Protein AF-V6F3E1-F1 (afdb_monomer_lite)

pLDDT: mean 90.07, std 10.17, range [40.09, 98.12]

Foldseek 3Di:
DPDDPDALADALLLLLLLLLLVLLVQCVPDPDLVSNLVSLVLQLLSLVLVLVLCVVVVNPPDHPVLSVLSNVLSVPSCVPRDPVSSVVSSVSSNVSSCVSCVPDDNVVSNVSLVRNCVVPPVVVVHDSSRVSSVSSVVNSVVD

Organism: Magnetospirillum gryphiswaldense (strain DSM 6361 / JCM 21280 / NBRC 15271 / MSR-1) (NCBI:txid431944)

Radius of gyration: 15.3 Å; chains: 1; bounding box: 37×32×57 Å

Secondary structure (DSSP, 8-state):
-PPPPPP-PPPHHHHHHHHHHHHHHHHHH--SHHHHHHHHHHHHHHHHHHHHHHHHTTT-SS-HHHHHHHHHHHTTTTTT--HHHHHHHHHHHHHHHHHHTTTS-HHHHHHHHHHHHHHHTGGGT--HHHHHHHHHHHHHH--

Structure (mmCIF, N/CA/C/O backbone):
data_AF-V6F3E1-F1
#
_entry.id   AF-V6F3E1-F1
#
loop_
_atom_site.group_PDB
_atom_site.id
_atom_site.type_symbol
_atom_site.label_atom_id
_atom_site.label_alt_id
_atom_site.label_comp_id
_atom_site.label_asym_id
_atom_site.label_entity_id
_atom_site.label_seq_id
_atom_site.pdbx_PDB_ins_code
_atom_site.Cartn_x
_atom_site.Cartn_y
_atom_site.Cartn_z
_atom_site.occupancy
_atom_site.B_iso_or_equiv
_atom_site.auth_seq_id
_atom_site.auth_comp_id
_atom_site.auth_asym_id
_atom_site.auth_atom_id
_atom_site.pdbx_PDB_model_num
ATOM 1 N N . MET A 1 1 ? 3.123 -13.017 37.207 1.00 40.09 1 MET A N 1
ATOM 2 C CA . MET A 1 1 ? 2.049 -12.848 36.207 1.00 40.09 1 MET A CA 1
ATOM 3 C C . MET A 1 1 ? 2.420 -11.658 35.345 1.00 40.09 1 MET A C 1
ATOM 5 O O . MET A 1 1 ? 2.120 -10.532 35.719 1.00 40.09 1 MET A O 1
ATOM 9 N N . GLU A 1 2 ? 3.156 -11.886 34.259 1.00 46.31 2 GLU A N 1
ATOM 10 C CA . GLU A 1 2 ? 3.334 -10.851 33.239 1.00 46.31 2 GLU A CA 1
ATOM 11 C C . GLU A 1 2 ? 1.978 -10.622 32.575 1.00 46.31 2 GLU A C 1
ATOM 13 O O . GLU A 1 2 ? 1.349 -11.560 32.084 1.00 46.31 2 GLU A O 1
ATOM 18 N N . SER A 1 3 ? 1.490 -9.386 32.641 1.00 49.78 3 SER A N 1
ATOM 19 C CA . SER A 1 3 ? 0.317 -8.969 31.884 1.00 49.78 3 SER A CA 1
ATOM 20 C C . SER A 1 3 ? 0.642 -9.179 30.408 1.00 49.78 3 SER A C 1
ATOM 22 O O . SER A 1 3 ? 1.626 -8.618 29.922 1.00 49.78 3 SER A O 1
ATOM 24 N N . ALA A 1 4 ? -0.125 -10.020 29.709 1.00 59.44 4 ALA A N 1
ATOM 25 C CA . ALA A 1 4 ? 0.066 -10.203 28.276 1.00 59.44 4 ALA A CA 1
ATOM 26 C C . ALA A 1 4 ? 0.010 -8.818 27.602 1.00 59.44 4 ALA A C 1
ATOM 28 O O . ALA A 1 4 ? -0.924 -8.057 27.884 1.00 59.44 4 ALA A O 1
ATOM 29 N N . PRO A 1 5 ? 0.998 -8.448 26.767 1.00 61.94 5 PRO A N 1
ATOM 30 C CA . PRO A 1 5 ? 1.006 -7.140 26.130 1.00 61.94 5 PRO A CA 1
ATOM 31 C C . PRO A 1 5 ? -0.289 -6.959 25.332 1.00 61.94 5 PRO A C 1
ATOM 33 O O . PRO A 1 5 ? -0.729 -7.866 24.624 1.00 61.94 5 PRO A O 1
ATOM 36 N N . ILE A 1 6 ? -0.934 -5.799 25.491 1.00 64.88 6 ILE A N 1
ATOM 37 C CA . ILE A 1 6 ? -2.164 -5.472 24.765 1.00 64.88 6 ILE A CA 1
ATOM 38 C C . ILE A 1 6 ? -1.829 -5.491 23.265 1.00 64.88 6 ILE A C 1
ATOM 40 O O . ILE A 1 6 ? -0.999 -4.682 22.846 1.00 64.88 6 ILE A O 1
ATOM 44 N N . PRO A 1 7 ? -2.462 -6.361 22.451 1.00 74.00 7 PRO A N 1
ATOM 45 C CA . PRO A 1 7 ? -2.106 -6.497 21.043 1.00 74.00 7 PRO A CA 1
ATOM 46 C C . PRO A 1 7 ? -2.289 -5.179 20.297 1.00 74.00 7 PRO A C 1
ATOM 48 O O . PRO A 1 7 ? -3.343 -4.538 20.411 1.00 74.00 7 PRO A O 1
ATOM 51 N N . VAL A 1 8 ? -1.306 -4.791 19.482 1.00 83.31 8 VAL A N 1
ATOM 52 C CA . VAL A 1 8 ? -1.406 -3.556 18.694 1.00 83.31 8 VAL A CA 1
ATOM 53 C C . VAL A 1 8 ? -2.456 -3.744 17.597 1.00 83.31 8 VAL A C 1
ATOM 55 O O . VAL A 1 8 ? -2.239 -4.450 16.608 1.00 83.31 8 VAL A O 1
ATOM 58 N N . ARG A 1 9 ? -3.619 -3.103 17.760 1.00 87.38 9 ARG A N 1
ATOM 59 C CA . ARG A 1 9 ? -4.704 -3.090 16.767 1.00 87.38 9 ARG A CA 1
ATOM 60 C C . ARG A 1 9 ? -4.606 -1.846 15.891 1.00 87.38 9 ARG A C 1
ATOM 62 O O . ARG A 1 9 ? -4.611 -0.727 16.402 1.00 87.38 9 ARG A O 1
ATOM 69 N N . LEU A 1 10 ? -4.531 -2.065 14.581 1.00 92.00 10 LEU A N 1
ATOM 70 C CA . LEU A 1 10 ? -4.560 -1.008 13.576 1.00 92.00 10 LEU A CA 1
ATOM 71 C C . LEU A 1 10 ? -6.001 -0.760 13.153 1.00 92.00 10 LEU A C 1
ATOM 73 O O . LEU A 1 10 ? -6.769 -1.705 12.981 1.00 92.00 10 LEU A O 1
ATOM 77 N N . THR A 1 11 ? -6.351 0.500 12.929 1.00 93.94 11 THR A N 1
ATOM 78 C CA . THR A 1 11 ? -7.590 0.825 12.215 1.00 93.94 11 THR A CA 1
ATOM 79 C C . THR A 1 11 ? -7.438 0.540 10.716 1.00 93.94 11 THR A C 1
ATOM 81 O O . THR A 1 11 ? -6.323 0.367 10.207 1.00 93.94 11 THR A O 1
ATOM 84 N N . LEU A 1 12 ? -8.551 0.537 9.974 1.00 93.56 12 LEU A N 1
ATOM 85 C CA . LEU A 1 12 ? -8.503 0.467 8.510 1.00 93.56 12 LEU A CA 1
ATOM 86 C C . LEU A 1 12 ? -7.651 1.605 7.919 1.00 93.56 12 LEU A C 1
ATOM 88 O O . LEU A 1 12 ? -6.831 1.362 7.040 1.00 93.56 12 LEU A O 1
ATOM 92 N N . ASN A 1 13 ? -7.786 2.828 8.439 1.00 94.44 13 ASN A N 1
ATOM 93 C CA . ASN A 1 13 ? -6.988 3.962 7.970 1.00 94.44 13 ASN A CA 1
ATOM 94 C C . ASN A 1 13 ? -5.501 3.790 8.304 1.00 94.44 13 ASN A C 1
ATOM 96 O O . ASN A 1 13 ? -4.663 4.088 7.465 1.00 94.44 13 ASN A O 1
ATOM 100 N N . GLU A 1 14 ? -5.158 3.288 9.497 1.00 95.19 14 GLU A N 1
ATOM 101 C CA . GLU A 1 14 ? -3.756 3.063 9.885 1.00 95.19 14 GLU A CA 1
ATOM 102 C C . GLU A 1 14 ? -3.087 1.984 9.027 1.00 95.19 14 GLU A C 1
ATOM 104 O O . GLU A 1 14 ? -1.977 2.192 8.542 1.00 95.19 14 GLU A O 1
ATOM 109 N N . SER A 1 15 ? -3.769 0.856 8.808 1.00 95.88 15 SER A N 1
ATOM 110 C CA . SER A 1 15 ? -3.267 -0.228 7.951 1.00 95.88 15 SER A CA 1
ATOM 111 C C . SER A 1 15 ? -3.130 0.214 6.493 1.00 95.88 15 SER A C 1
ATOM 113 O O . SER A 1 15 ? -2.084 -0.013 5.892 1.00 95.88 15 SER A O 1
ATOM 115 N N . THR A 1 16 ? -4.128 0.920 5.954 1.00 96.50 16 THR A N 1
ATOM 116 C CA . THR A 1 16 ? -4.096 1.434 4.575 1.00 96.50 16 THR A CA 1
ATOM 117 C C . THR A 1 16 ? -3.008 2.499 4.395 1.00 96.50 16 THR A C 1
ATOM 119 O O . THR A 1 16 ? -2.241 2.434 3.438 1.00 96.50 16 THR A O 1
ATOM 122 N N . ALA A 1 17 ? -2.884 3.450 5.328 1.00 96.88 17 ALA A N 1
ATOM 123 C CA . ALA A 1 17 ? -1.858 4.490 5.270 1.00 96.88 17 ALA A CA 1
ATOM 124 C C . ALA A 1 17 ? -0.443 3.904 5.338 1.00 96.88 17 ALA A C 1
ATOM 126 O O . ALA A 1 17 ? 0.426 4.317 4.568 1.00 96.88 17 ALA A O 1
ATOM 127 N N . ALA A 1 18 ? -0.216 2.934 6.230 1.00 97.50 18 ALA A N 1
ATOM 128 C CA . ALA A 1 18 ? 1.059 2.234 6.313 1.00 97.50 18 ALA A CA 1
ATOM 129 C C . ALA A 1 18 ? 1.356 1.467 5.017 1.00 97.50 18 ALA A C 1
ATOM 131 O O . ALA A 1 18 ? 2.437 1.639 4.469 1.00 97.50 18 ALA A O 1
ATOM 132 N N . ALA A 1 19 ? 0.399 0.700 4.483 1.00 98.00 19 ALA A N 1
ATOM 133 C CA . ALA A 1 19 ? 0.597 -0.085 3.263 1.00 98.00 19 ALA A CA 1
ATOM 134 C C . ALA A 1 19 ? 0.977 0.783 2.054 1.00 98.00 19 ALA A C 1
ATOM 136 O O . ALA A 1 19 ? 1.899 0.445 1.320 1.00 98.00 19 ALA A O 1
ATOM 137 N N . LEU A 1 20 ? 0.301 1.922 1.877 1.00 98.12 20 LEU A N 1
ATOM 138 C CA . LEU A 1 20 ? 0.603 2.875 0.806 1.00 98.12 20 LEU A CA 1
ATOM 139 C C . LEU A 1 20 ? 1.986 3.512 0.974 1.00 98.12 20 LEU A C 1
ATOM 141 O O . LEU A 1 20 ? 2.689 3.719 -0.011 1.00 98.12 20 LEU A O 1
ATOM 145 N N . ALA A 1 21 ? 2.387 3.810 2.211 1.00 97.75 21 ALA A N 1
ATOM 146 C CA . ALA A 1 21 ? 3.707 4.362 2.489 1.00 97.75 21 ALA A CA 1
ATOM 147 C C . ALA A 1 21 ? 4.830 3.353 2.215 1.00 97.75 21 ALA A C 1
ATOM 149 O O . ALA A 1 21 ? 5.807 3.721 1.572 1.00 97.75 21 ALA A O 1
ATOM 150 N N . GLU A 1 22 ? 4.683 2.100 2.662 1.00 97.94 22 GLU A N 1
ATOM 151 C CA . GLU A 1 22 ? 5.656 1.040 2.353 1.00 97.94 22 GLU A CA 1
ATOM 152 C C . GLU A 1 22 ? 5.729 0.807 0.834 1.00 97.94 22 GLU A C 1
ATOM 154 O O . GLU A 1 22 ? 6.814 0.839 0.270 1.00 97.94 22 GLU A O 1
ATOM 159 N N . ALA A 1 23 ? 4.589 0.717 0.136 1.00 97.81 23 ALA A N 1
ATOM 160 C CA . ALA A 1 23 ? 4.576 0.531 -1.317 1.00 97.81 23 ALA A CA 1
ATOM 161 C C . ALA A 1 23 ? 5.250 1.685 -2.086 1.00 97.81 23 ALA A C 1
ATOM 163 O O . ALA A 1 23 ? 5.896 1.452 -3.104 1.00 97.81 23 ALA A O 1
ATOM 164 N N . ALA A 1 24 ? 5.107 2.933 -1.625 1.00 97.75 24 ALA A N 1
ATOM 165 C CA . ALA A 1 24 ? 5.818 4.069 -2.214 1.00 97.75 24 ALA A CA 1
ATOM 166 C C . ALA A 1 24 ? 7.337 3.974 -2.004 1.00 97.75 24 ALA A C 1
ATOM 168 O O . ALA A 1 24 ? 8.101 4.258 -2.925 1.00 97.75 24 ALA A O 1
ATOM 169 N N . ASP A 1 25 ? 7.770 3.584 -0.804 1.00 97.38 25 ASP A N 1
ATOM 170 C CA . ASP A 1 25 ? 9.188 3.419 -0.484 1.00 97.38 25 ASP A CA 1
ATOM 171 C C . ASP A 1 25 ? 9.804 2.253 -1.277 1.00 97.38 25 ASP A C 1
ATOM 173 O O . ASP A 1 25 ? 10.899 2.404 -1.818 1.00 97.38 25 ASP A O 1
ATOM 177 N N . ASP A 1 26 ? 9.092 1.134 -1.424 1.00 96.38 26 ASP A N 1
ATOM 178 C CA . ASP A 1 26 ? 9.532 -0.028 -2.206 1.00 96.38 26 ASP A CA 1
ATOM 179 C C . ASP A 1 26 ? 9.702 0.323 -3.691 1.00 96.38 26 ASP A C 1
ATOM 181 O O . ASP A 1 26 ? 10.723 0.001 -4.297 1.00 96.38 26 ASP A O 1
ATOM 185 N N . LEU A 1 27 ? 8.740 1.050 -4.274 1.00 95.25 27 LEU A N 1
ATOM 186 C CA . LEU A 1 27 ? 8.831 1.527 -5.659 1.00 95.25 27 LEU A CA 1
ATOM 187 C C . LEU A 1 27 ? 10.015 2.480 -5.875 1.00 95.25 27 LEU A C 1
ATOM 189 O O . LEU A 1 27 ? 10.652 2.423 -6.924 1.00 95.25 27 LEU A O 1
ATOM 193 N N . CYS A 1 28 ? 10.323 3.341 -4.900 1.00 95.06 28 CYS A N 1
ATOM 194 C CA . CYS A 1 28 ? 11.467 4.254 -4.973 1.00 95.06 28 CYS A CA 1
ATOM 195 C C . CYS A 1 28 ? 12.820 3.573 -4.748 1.00 95.06 28 CYS A C 1
ATOM 197 O O . CYS A 1 28 ? 13.832 4.068 -5.239 1.00 95.06 28 CYS A O 1
ATOM 199 N N . SER A 1 29 ? 12.863 2.519 -3.935 1.00 94.25 29 SER A N 1
ATOM 200 C CA . SER A 1 29 ? 14.113 1.905 -3.469 1.00 94.25 29 SER A CA 1
ATOM 201 C C . SER A 1 29 ? 14.513 0.649 -4.238 1.00 94.25 29 SER A C 1
ATOM 203 O O . SER A 1 29 ? 15.630 0.163 -4.052 1.00 94.25 29 SER A O 1
ATOM 205 N N . ALA A 1 30 ? 13.644 0.141 -5.117 1.00 91.75 30 ALA A N 1
ATOM 206 C CA . ALA A 1 30 ? 13.948 -0.980 -5.991 1.00 91.75 30 ALA A CA 1
ATOM 207 C C . ALA A 1 30 ? 15.217 -0.709 -6.820 1.00 91.75 30 ALA A C 1
ATOM 209 O O . ALA A 1 30 ? 15.258 0.182 -7.667 1.00 91.75 30 ALA A O 1
ATOM 210 N N . CYS A 1 31 ? 16.265 -1.491 -6.561 1.00 89.06 31 CYS A N 1
ATOM 211 C CA . CYS A 1 31 ? 17.590 -1.310 -7.156 1.00 89.06 31 CYS A CA 1
ATOM 212 C C . CYS A 1 31 ? 17.872 -2.248 -8.339 1.00 89.06 31 CYS A C 1
ATOM 214 O O . CYS A 1 31 ? 18.894 -2.103 -9.009 1.00 89.06 31 CYS A O 1
ATOM 216 N N . ASP A 1 32 ? 16.971 -3.193 -8.607 1.00 91.50 32 ASP A N 1
ATOM 217 C CA . ASP A 1 32 ? 17.028 -4.098 -9.748 1.00 91.50 32 ASP A CA 1
ATOM 218 C C . ASP A 1 32 ? 15.623 -4.432 -10.268 1.00 91.50 32 ASP A C 1
ATOM 220 O O . ASP A 1 32 ? 14.599 -4.045 -9.697 1.00 91.50 32 ASP A O 1
ATOM 224 N N . THR A 1 33 ? 15.586 -5.136 -11.399 1.00 90.50 33 THR A N 1
ATOM 225 C CA . THR A 1 33 ? 14.343 -5.486 -12.092 1.00 90.50 33 THR A CA 1
ATOM 226 C C . THR A 1 33 ? 13.434 -6.383 -11.257 1.00 90.50 33 THR A C 1
ATOM 228 O O . THR A 1 33 ? 12.223 -6.176 -11.268 1.00 90.50 33 THR A O 1
ATOM 231 N N . ASP A 1 34 ? 13.982 -7.348 -10.523 1.00 91.19 34 ASP A N 1
ATOM 232 C CA . ASP A 1 34 ? 13.175 -8.318 -9.781 1.00 91.19 34 ASP A CA 1
ATOM 233 C C . ASP A 1 34 ? 12.495 -7.652 -8.581 1.00 91.19 34 ASP A C 1
ATOM 235 O O . ASP A 1 34 ? 11.287 -7.811 -8.377 1.00 91.19 34 ASP A O 1
ATOM 239 N N . HIS A 1 35 ? 13.237 -6.830 -7.835 1.00 92.12 35 HIS A N 1
ATOM 240 C CA . HIS A 1 35 ? 12.680 -6.015 -6.759 1.00 92.12 35 HIS A CA 1
ATOM 241 C C . HIS A 1 35 ? 11.648 -5.016 -7.286 1.00 92.12 35 HIS A C 1
ATOM 243 O O . HIS A 1 35 ? 10.595 -4.844 -6.673 1.00 92.12 35 HIS A O 1
ATOM 249 N N . PHE A 1 36 ? 11.901 -4.399 -8.442 1.00 92.88 36 PHE A N 1
ATOM 250 C CA . PHE A 1 36 ? 10.971 -3.444 -9.038 1.00 92.88 36 PHE A CA 1
ATOM 251 C C . PHE A 1 36 ? 9.649 -4.094 -9.457 1.00 92.88 36 PHE A C 1
ATOM 253 O O . PHE A 1 36 ? 8.570 -3.586 -9.144 1.00 92.88 36 PHE A O 1
ATOM 260 N N . VAL A 1 37 ? 9.715 -5.251 -10.119 1.00 93.56 37 VAL A N 1
ATOM 261 C CA . VAL A 1 37 ? 8.527 -6.026 -10.497 1.00 93.56 37 VAL A CA 1
ATOM 262 C C . VAL A 1 37 ? 7.756 -6.465 -9.252 1.00 93.56 37 VAL A C 1
ATOM 264 O O . VAL A 1 37 ? 6.535 -6.318 -9.211 1.00 93.56 37 VAL A O 1
ATOM 267 N N . ALA A 1 38 ? 8.450 -6.931 -8.210 1.00 93.62 38 ALA A N 1
ATOM 268 C CA . ALA A 1 38 ? 7.816 -7.302 -6.950 1.00 93.62 38 ALA A CA 1
ATOM 269 C C . ALA A 1 38 ? 7.115 -6.108 -6.275 1.00 93.62 38 ALA A C 1
ATOM 271 O O . ALA A 1 38 ? 5.973 -6.249 -5.829 1.00 93.62 38 ALA A O 1
ATOM 272 N N . ALA A 1 39 ? 7.750 -4.932 -6.238 1.00 95.62 39 ALA A N 1
ATOM 273 C CA . ALA A 1 39 ? 7.165 -3.709 -5.690 1.00 95.62 39 ALA A CA 1
ATOM 274 C C . ALA A 1 39 ? 5.910 -3.276 -6.471 1.00 95.62 39 ALA A C 1
ATOM 276 O O . ALA A 1 39 ? 4.881 -2.952 -5.871 1.00 95.62 39 ALA A O 1
ATOM 277 N N . LEU A 1 40 ? 5.945 -3.346 -7.808 1.00 95.44 40 LEU A N 1
ATOM 278 C CA . LEU A 1 40 ? 4.781 -3.067 -8.654 1.00 95.44 40 LEU A CA 1
ATOM 279 C C . LEU A 1 40 ? 3.638 -4.055 -8.422 1.00 95.44 40 LEU A C 1
ATOM 281 O O . LEU A 1 40 ? 2.489 -3.627 -8.313 1.00 95.44 40 LEU A O 1
ATOM 285 N N . ASP A 1 41 ? 3.932 -5.347 -8.292 1.00 95.25 41 ASP A N 1
ATOM 286 C CA . ASP A 1 41 ? 2.928 -6.376 -8.014 1.00 95.25 41 ASP A CA 1
ATOM 287 C C . ASP A 1 41 ? 2.257 -6.170 -6.650 1.00 95.25 41 ASP A C 1
ATOM 289 O O . ASP A 1 41 ? 1.037 -6.329 -6.512 1.00 95.25 41 ASP A O 1
ATOM 293 N N . ILE A 1 42 ? 3.036 -5.805 -5.627 1.00 96.31 42 ILE A N 1
ATOM 294 C CA . ILE A 1 42 ? 2.510 -5.465 -4.302 1.00 96.31 42 ILE A CA 1
ATOM 295 C C . ILE A 1 42 ? 1.637 -4.215 -4.382 1.00 96.31 42 ILE A C 1
ATOM 297 O O . ILE A 1 42 ? 0.502 -4.246 -3.898 1.00 96.31 42 ILE A O 1
ATOM 301 N N . ASN A 1 43 ? 2.108 -3.157 -5.047 1.00 97.19 43 ASN A N 1
ATOM 302 C CA . ASN A 1 43 ? 1.328 -1.942 -5.256 1.00 97.19 43 ASN A CA 1
ATOM 303 C C . ASN A 1 43 ? 0.014 -2.237 -6.001 1.00 97.19 43 ASN A C 1
ATOM 305 O O . ASN A 1 43 ? -1.057 -1.801 -5.581 1.00 97.19 43 ASN A O 1
ATOM 309 N N . HIS A 1 44 ? 0.061 -3.050 -7.056 1.00 96.56 44 HIS A N 1
ATOM 310 C CA . HIS A 1 44 ? -1.120 -3.458 -7.811 1.00 96.56 44 HIS A CA 1
ATOM 311 C C . HIS A 1 44 ? -2.153 -4.158 -6.919 1.00 96.56 44 HIS A C 1
ATOM 313 O O . HIS A 1 44 ? -3.330 -3.792 -6.898 1.00 96.56 44 HIS A O 1
ATOM 319 N N . ARG A 1 45 ? -1.715 -5.146 -6.131 1.00 96.56 45 ARG A N 1
ATOM 320 C CA . ARG A 1 45 ? -2.585 -5.895 -5.208 1.00 96.56 45 ARG A CA 1
ATOM 321 C C . ARG A 1 45 ? -3.165 -5.013 -4.108 1.00 96.56 45 ARG A C 1
ATOM 323 O O . ARG A 1 45 ? -4.344 -5.156 -3.770 1.00 96.56 45 ARG A O 1
ATOM 330 N N . LEU A 1 46 ? -2.360 -4.100 -3.570 1.00 97.62 46 LEU A N 1
ATOM 331 C CA . LEU A 1 46 ? -2.801 -3.104 -2.600 1.00 97.62 46 LEU A CA 1
ATOM 332 C C . LEU A 1 46 ? -3.947 -2.266 -3.176 1.00 97.62 46 LEU A C 1
ATOM 334 O O . LEU A 1 46 ? -5.004 -2.159 -2.554 1.00 97.62 46 LEU A O 1
ATOM 338 N N . TRP A 1 47 ? -3.783 -1.744 -4.390 1.00 97.31 47 TRP A N 1
ATOM 339 C CA . TRP A 1 47 ? -4.787 -0.898 -5.030 1.00 97.31 47 TRP A CA 1
ATOM 340 C C . TRP A 1 47 ? -6.038 -1.647 -5.482 1.00 97.31 47 TRP A C 1
ATOM 342 O O . TRP A 1 47 ? -7.134 -1.097 -5.374 1.00 97.31 47 TRP A O 1
ATOM 352 N N . LEU A 1 48 ? -5.934 -2.914 -5.891 1.00 95.81 48 LEU A N 1
ATOM 353 C CA . LEU A 1 48 ? -7.111 -3.768 -6.097 1.00 95.81 48 LEU A CA 1
ATOM 354 C C . LEU A 1 48 ? -7.908 -3.946 -4.798 1.00 95.81 48 LEU A C 1
ATOM 356 O O . LEU A 1 48 ? -9.138 -3.844 -4.790 1.00 95.81 48 LEU A O 1
ATOM 360 N N . THR A 1 49 ? -7.207 -4.169 -3.687 1.00 96.44 49 THR A N 1
ATOM 361 C CA . THR A 1 49 ? -7.824 -4.329 -2.365 1.00 96.44 49 THR A CA 1
ATOM 362 C C . THR A 1 49 ? -8.495 -3.036 -1.914 1.00 96.44 49 THR A C 1
ATOM 364 O O . THR A 1 49 ? -9.663 -3.048 -1.520 1.00 96.44 49 THR A O 1
ATOM 367 N N . LEU A 1 50 ? -7.793 -1.908 -2.035 1.00 95.44 50 LEU A N 1
ATOM 368 C CA . LEU A 1 50 ? -8.320 -0.588 -1.708 1.00 95.44 50 LEU A CA 1
ATOM 369 C C . LEU A 1 50 ? -9.535 -0.236 -2.573 1.00 95.44 50 LEU A C 1
ATOM 371 O O . LEU A 1 50 ? -10.539 0.216 -2.034 1.00 95.44 50 LEU A O 1
ATOM 375 N N . SER A 1 51 ? -9.499 -0.524 -3.877 1.00 94.50 51 SER A N 1
ATOM 376 C CA . SER A 1 51 ? -10.629 -0.307 -4.795 1.00 94.50 51 SER A CA 1
ATOM 377 C C . SER A 1 51 ? -11.866 -1.096 -4.376 1.00 94.50 51 SER A C 1
ATOM 379 O O . SER A 1 51 ? -12.976 -0.570 -4.379 1.00 94.50 51 SER A O 1
ATOM 381 N N . ARG A 1 52 ? -11.689 -2.357 -3.961 1.00 93.50 52 ARG A N 1
ATOM 382 C CA . ARG A 1 52 ? -12.786 -3.197 -3.463 1.00 93.50 52 ARG A CA 1
ATOM 383 C C . ARG A 1 52 ? -13.398 -2.622 -2.183 1.00 93.50 52 ARG A C 1
ATOM 385 O O . ARG A 1 52 ? -14.621 -2.573 -2.061 1.00 93.50 52 ARG A O 1
ATOM 392 N N . ILE A 1 53 ? -12.559 -2.174 -1.249 1.00 93.06 53 ILE A N 1
ATOM 393 C CA . ILE A 1 53 ? -12.993 -1.550 0.010 1.00 93.06 53 ILE A CA 1
ATOM 394 C C . ILE A 1 53 ? -13.709 -0.218 -0.263 1.00 93.06 53 ILE A C 1
ATOM 396 O O . ILE A 1 53 ? -14.785 0.021 0.284 1.00 93.06 53 ILE A O 1
ATOM 400 N N . ALA A 1 54 ? -13.153 0.626 -1.133 1.00 90.75 54 ALA A N 1
ATOM 401 C CA . ALA A 1 54 ? -13.732 1.909 -1.515 1.00 90.75 54 ALA A CA 1
ATOM 402 C C . ALA A 1 54 ? -15.073 1.726 -2.236 1.00 90.75 54 ALA A C 1
ATOM 404 O O . ALA A 1 54 ? -16.045 2.395 -1.895 1.00 90.75 54 ALA A O 1
ATOM 405 N N . SER A 1 55 ? -15.171 0.766 -3.161 1.00 90.19 55 SER A N 1
ATOM 406 C CA . SER A 1 55 ? -16.422 0.444 -3.854 1.00 90.19 55 SER A CA 1
ATOM 407 C C . SER A 1 55 ? -17.523 -0.001 -2.891 1.00 90.19 55 SER A C 1
ATOM 409 O O . SER A 1 55 ? -18.671 0.399 -3.070 1.00 90.19 55 SER A O 1
ATOM 411 N N . ALA A 1 56 ? -17.198 -0.789 -1.859 1.00 87.94 56 ALA A N 1
ATOM 412 C CA . ALA A 1 56 ? -18.162 -1.175 -0.823 1.00 87.94 56 ALA A CA 1
ATOM 413 C C . ALA A 1 56 ? -18.656 0.028 0.004 1.00 87.94 56 ALA A C 1
ATOM 415 O O . ALA A 1 56 ? -19.752 -0.003 0.554 1.00 87.94 56 ALA A O 1
ATOM 416 N N . LYS A 1 57 ? -17.866 1.107 0.049 1.00 84.00 57 LYS A N 1
ATOM 417 C CA . LYS A 1 57 ? -18.176 2.377 0.717 1.00 84.00 57 LYS A CA 1
ATOM 418 C C . LYS A 1 57 ? -18.593 3.479 -0.262 1.00 84.00 57 LYS A C 1
ATOM 420 O O . LYS A 1 57 ? -18.407 4.651 0.041 1.00 84.00 57 LYS A O 1
ATOM 425 N N . ALA A 1 58 ? -19.112 3.123 -1.439 1.00 83.31 58 ALA A N 1
ATOM 426 C CA . ALA A 1 58 ? -19.570 4.070 -2.460 1.00 83.31 58 ALA A CA 1
ATOM 427 C C . ALA A 1 58 ? -18.516 5.112 -2.906 1.00 83.31 58 ALA A C 1
ATOM 429 O O . ALA A 1 58 ? -18.866 6.233 -3.263 1.00 83.31 58 ALA A O 1
ATOM 430 N N . TRP A 1 59 ? -17.233 4.733 -2.922 1.00 80.44 59 TRP A N 1
ATOM 431 C CA . TRP A 1 59 ? -16.112 5.555 -3.402 1.00 80.44 59 TRP A CA 1
ATOM 432 C C . TRP A 1 59 ? -15.903 6.877 -2.648 1.00 80.44 59 TRP A C 1
ATOM 434 O O . TRP A 1 59 ? -15.499 7.871 -3.247 1.00 80.44 59 TRP A O 1
ATOM 444 N N . LEU A 1 60 ? -16.145 6.889 -1.331 1.00 75.25 60 LEU A N 1
ATOM 445 C CA . LEU A 1 60 ? -15.897 8.074 -0.499 1.00 75.25 60 LEU A CA 1
ATOM 446 C C . LEU A 1 60 ? -14.441 8.575 -0.582 1.00 75.25 60 LEU A C 1
ATOM 448 O O . LEU A 1 60 ? -14.225 9.775 -0.710 1.00 75.25 60 LEU A O 1
ATOM 452 N N . ASP A 1 61 ? -13.458 7.673 -0.519 1.00 74.12 61 ASP A N 1
ATOM 453 C CA . ASP A 1 61 ? -12.021 7.947 -0.706 1.00 74.12 61 ASP A CA 1
ATOM 454 C C . ASP A 1 61 ? -11.280 6.596 -0.841 1.00 74.12 61 ASP A C 1
ATOM 456 O O . ASP A 1 61 ? -11.556 5.693 -0.039 1.00 74.12 61 ASP A O 1
ATOM 460 N N . PRO A 1 62 ? -10.361 6.398 -1.812 1.00 82.69 62 PRO A N 1
ATOM 461 C CA . PRO A 1 62 ? -10.029 7.262 -2.956 1.00 82.69 62 PRO A CA 1
ATOM 462 C C . PRO A 1 62 ? -11.118 7.299 -4.032 1.00 82.69 62 PRO A C 1
ATOM 464 O O . PRO A 1 62 ? -12.000 6.445 -4.067 1.00 82.69 62 PRO A O 1
ATOM 467 N N . ASN A 1 63 ? -11.045 8.283 -4.939 1.00 87.88 63 ASN A N 1
ATOM 468 C CA . ASN A 1 63 ? -11.944 8.343 -6.093 1.00 87.88 63 ASN A CA 1
ATOM 469 C C . ASN A 1 63 ? -11.641 7.218 -7.104 1.00 87.88 63 ASN A C 1
ATOM 471 O O . ASN A 1 63 ? -10.513 6.725 -7.206 1.00 87.88 63 ASN A O 1
ATOM 475 N N . ARG A 1 64 ? -12.658 6.833 -7.883 1.00 90.50 64 ARG A N 1
ATOM 476 C CA . ARG A 1 64 ? -12.573 5.708 -8.824 1.00 90.50 64 ARG A CA 1
ATOM 477 C C . ARG A 1 64 ? -11.538 5.902 -9.932 1.00 90.50 64 ARG A C 1
ATOM 479 O O . ARG A 1 64 ? -10.805 4.971 -10.235 1.00 90.50 64 ARG A O 1
ATOM 486 N N . HIS A 1 65 ? -11.453 7.095 -10.517 1.00 90.19 65 HIS A N 1
ATOM 487 C CA . HIS A 1 65 ? -10.534 7.361 -11.630 1.00 90.19 65 HIS A CA 1
ATOM 488 C C . HIS A 1 65 ? -9.064 7.233 -11.219 1.00 90.19 65 HIS A C 1
ATOM 490 O O . HIS A 1 65 ? -8.263 6.676 -11.964 1.00 90.19 65 HIS A O 1
ATOM 496 N N . LEU A 1 66 ? -8.726 7.706 -10.019 1.00 91.88 66 LEU A N 1
ATOM 497 C CA . LEU A 1 66 ? -7.398 7.575 -9.433 1.00 91.88 66 LEU A CA 1
ATOM 498 C C . LEU A 1 66 ? -7.045 6.100 -9.221 1.00 91.88 66 LEU A C 1
ATOM 500 O O . LEU A 1 66 ? -5.969 5.656 -9.613 1.00 91.88 66 LEU A O 1
ATOM 504 N N . ALA A 1 67 ? -7.972 5.332 -8.648 1.00 93.00 67 ALA A N 1
ATOM 505 C CA . ALA A 1 67 ? -7.780 3.905 -8.431 1.00 93.00 67 ALA A CA 1
ATOM 506 C C . ALA A 1 67 ? -7.613 3.134 -9.753 1.00 93.00 67 ALA A C 1
ATOM 508 O O . ALA A 1 67 ? -6.686 2.335 -9.883 1.00 93.00 67 ALA A O 1
ATOM 509 N N . ASP A 1 68 ? -8.448 3.421 -10.757 1.00 92.88 68 ASP A N 1
ATOM 510 C CA . ASP A 1 68 ? -8.367 2.809 -12.087 1.00 92.88 68 ASP A CA 1
ATOM 511 C C . ASP A 1 68 ? -7.031 3.136 -12.777 1.00 92.88 68 ASP A C 1
ATOM 513 O O . ASP A 1 68 ? -6.412 2.250 -13.376 1.00 92.88 68 ASP A O 1
ATOM 517 N N . PHE A 1 69 ? -6.544 4.379 -12.653 1.00 92.94 69 PHE A N 1
ATOM 518 C CA . PHE A 1 69 ? -5.225 4.776 -13.147 1.00 92.94 69 PHE A CA 1
ATOM 519 C C . PHE A 1 69 ? -4.113 3.947 -12.502 1.00 92.94 69 PHE A C 1
ATOM 521 O O . PHE A 1 69 ? -3.324 3.330 -13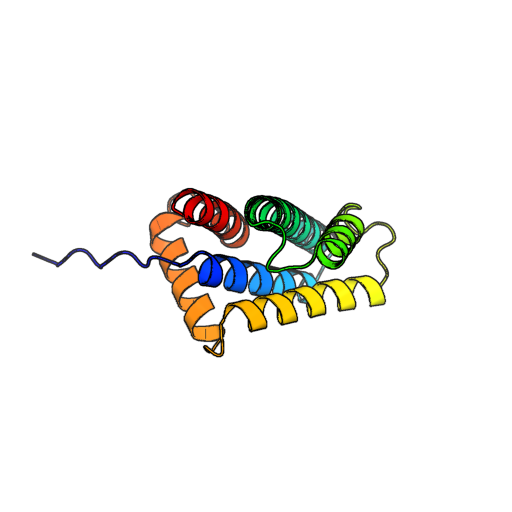.220 1.00 92.94 69 PHE A O 1
ATOM 528 N N . VAL A 1 70 ? -4.071 3.881 -11.167 1.00 94.19 70 VAL A N 1
ATOM 529 C CA . VAL A 1 70 ? -3.006 3.163 -10.458 1.00 94.19 70 VAL A CA 1
ATOM 530 C C . VAL A 1 70 ? -3.039 1.668 -10.772 1.00 94.19 70 VAL A C 1
ATOM 532 O O . VAL A 1 70 ? -1.999 1.073 -11.064 1.00 94.19 70 VAL A O 1
ATOM 535 N N . VAL A 1 71 ? -4.223 1.052 -10.770 1.00 94.25 71 VAL A N 1
ATOM 536 C CA . VAL A 1 71 ? -4.398 -0.364 -11.125 1.00 94.25 71 VAL A CA 1
ATOM 537 C C . VAL A 1 71 ? -3.938 -0.623 -12.559 1.00 94.25 71 VAL A C 1
ATOM 539 O O . VAL A 1 71 ? -3.270 -1.623 -12.811 1.00 94.25 71 VAL A O 1
ATOM 542 N N . SER A 1 72 ? -4.266 0.260 -13.502 1.00 91.56 72 SER A N 1
ATOM 543 C CA . SER A 1 72 ? -3.839 0.129 -14.897 1.00 91.56 72 SER A CA 1
ATOM 544 C C . SER A 1 72 ? -2.320 0.258 -15.043 1.00 91.56 72 SER A C 1
ATOM 546 O O . SER A 1 72 ? -1.682 -0.613 -15.634 1.00 91.56 72 SER A O 1
ATOM 548 N N . ALA A 1 73 ? -1.727 1.293 -14.442 1.00 90.19 73 ALA A N 1
ATOM 549 C CA . ALA A 1 73 ? -0.297 1.577 -14.534 1.00 90.19 73 ALA A CA 1
ATOM 550 C C . ALA A 1 73 ? 0.577 0.502 -13.863 1.00 90.19 73 ALA A C 1
ATOM 552 O O . ALA A 1 73 ? 1.678 0.232 -14.329 1.00 90.19 73 ALA A O 1
ATOM 553 N N . SER A 1 74 ? 0.084 -0.159 -12.814 1.00 88.94 74 SER A N 1
ATOM 554 C CA . SER A 1 74 ? 0.824 -1.202 -12.087 1.00 88.94 74 SER A CA 1
ATOM 555 C C . SER A 1 74 ? 0.658 -2.625 -12.646 1.00 88.94 74 SER A C 1
ATOM 557 O O . SER A 1 74 ? 1.348 -3.536 -12.203 1.00 88.94 74 SER A O 1
ATOM 559 N N . ARG A 1 75 ? -0.229 -2.849 -13.629 1.00 84.31 75 ARG A N 1
ATOM 560 C CA . ARG A 1 75 ? -0.600 -4.197 -14.113 1.00 84.31 75 ARG A CA 1
ATOM 561 C C . ARG A 1 75 ? 0.490 -4.906 -14.926 1.00 84.31 75 ARG A C 1
ATOM 563 O O . ARG A 1 75 ? 0.477 -6.129 -15.024 1.00 84.31 75 ARG A O 1
ATOM 570 N N . THR A 1 76 ? 1.386 -4.170 -15.583 1.00 74.44 76 THR A N 1
ATOM 571 C CA . THR A 1 76 ? 2.225 -4.718 -16.667 1.00 74.44 76 THR A CA 1
ATOM 572 C C . THR A 1 76 ? 3.575 -5.279 -16.219 1.00 74.44 76 THR A C 1
ATOM 574 O O . THR A 1 76 ? 4.451 -5.459 -17.067 1.00 74.44 76 THR A O 1
ATOM 577 N N . ALA A 1 77 ? 3.773 -5.566 -14.925 1.00 70.31 77 ALA A N 1
ATOM 578 C CA . ALA A 1 77 ? 5.075 -5.974 -14.376 1.00 70.31 77 ALA A CA 1
ATOM 579 C C . ALA A 1 77 ? 6.209 -5.030 -14.839 1.00 70.31 77 ALA A C 1
ATOM 581 O O . ALA A 1 77 ? 7.254 -5.462 -15.318 1.00 70.31 77 ALA A O 1
ATOM 582 N N . GLY A 1 78 ? 5.937 -3.722 -14.830 1.00 67.00 78 GLY A N 1
ATOM 583 C CA . GLY A 1 78 ? 6.874 -2.679 -15.257 1.00 67.00 78 GLY A CA 1
ATOM 584 C C . GLY A 1 78 ? 7.047 -2.521 -16.771 1.00 67.00 78 GLY A C 1
ATOM 585 O O . GLY A 1 78 ? 7.653 -1.545 -17.208 1.00 67.00 78 GLY A O 1
ATOM 586 N N . ARG A 1 79 ? 6.493 -3.408 -17.613 1.00 76.25 79 ARG A N 1
ATOM 587 C CA . ARG A 1 79 ? 6.634 -3.276 -19.074 1.00 76.25 79 ARG A CA 1
ATOM 588 C C . ARG A 1 79 ? 5.956 -2.003 -19.569 1.00 76.25 79 ARG A C 1
ATOM 590 O O . ARG A 1 79 ? 4.741 -1.847 -19.429 1.00 76.25 79 ARG A O 1
ATOM 597 N N . GLY A 1 80 ? 6.746 -1.130 -20.193 1.00 76.88 80 GLY A N 1
ATOM 598 C CA . GLY A 1 80 ? 6.267 0.130 -20.762 1.00 76.88 80 GLY A CA 1
ATOM 599 C C . GLY A 1 80 ? 5.840 1.167 -19.719 1.00 76.88 80 GLY A C 1
ATOM 600 O O . GLY A 1 80 ? 5.124 2.110 -20.066 1.00 76.88 80 GLY A O 1
ATOM 601 N N . LEU A 1 81 ? 6.237 0.992 -18.453 1.00 86.00 81 LEU A N 1
ATOM 602 C CA . LEU A 1 81 ? 6.091 2.028 -17.441 1.00 86.00 81 LEU A CA 1
ATOM 603 C C . LEU A 1 81 ? 7.204 3.060 -17.647 1.00 86.00 81 LEU A C 1
ATOM 605 O O . LEU A 1 81 ? 8.378 2.709 -17.626 1.00 86.00 81 LEU A O 1
ATOM 609 N N . SER A 1 82 ? 6.826 4.311 -17.900 1.00 89.62 82 SER A N 1
ATOM 610 C CA . SER A 1 82 ? 7.771 5.426 -17.954 1.00 89.62 82 SER A CA 1
ATOM 611 C C . SER A 1 82 ? 8.103 5.916 -16.549 1.00 89.62 82 SER A C 1
ATOM 613 O O . SER A 1 82 ? 7.285 5.758 -15.637 1.00 89.62 82 SER A O 1
ATOM 615 N N . ASP A 1 83 ? 9.245 6.582 -16.405 1.00 90.00 83 ASP A N 1
ATOM 616 C CA . ASP A 1 83 ? 9.667 7.194 -15.142 1.00 90.00 83 ASP A CA 1
ATOM 617 C C . ASP A 1 83 ? 8.605 8.171 -14.612 1.00 90.00 83 ASP A C 1
ATOM 619 O O . ASP A 1 83 ? 8.216 8.065 -13.455 1.00 90.00 83 ASP A O 1
ATOM 623 N N . ASP A 1 84 ? 8.000 8.995 -15.477 1.00 92.38 84 ASP A N 1
ATOM 624 C CA . ASP A 1 84 ? 6.895 9.895 -15.099 1.00 92.38 84 ASP A CA 1
ATOM 625 C C . ASP A 1 84 ? 5.695 9.153 -14.486 1.00 92.38 84 ASP A C 1
ATOM 627 O O . ASP A 1 84 ? 5.041 9.628 -13.557 1.00 92.38 84 ASP A O 1
ATOM 631 N N . LYS A 1 85 ? 5.363 7.966 -15.015 1.00 92.06 85 LYS A N 1
ATOM 632 C CA . LYS A 1 85 ? 4.258 7.163 -14.474 1.00 92.06 85 LYS A CA 1
ATOM 633 C C . LYS A 1 85 ? 4.653 6.530 -13.150 1.00 92.06 85 LYS A C 1
ATOM 635 O O . LYS A 1 85 ? 3.802 6.419 -12.274 1.00 92.06 85 LYS A O 1
ATOM 640 N N . LEU A 1 86 ? 5.904 6.099 -13.009 1.00 93.75 86 LEU A N 1
ATOM 641 C CA . LEU A 1 86 ? 6.424 5.587 -11.747 1.00 93.75 86 LEU A CA 1
ATOM 642 C C . LEU A 1 86 ? 6.405 6.676 -10.666 1.00 93.75 86 LEU A C 1
ATOM 644 O O . LEU A 1 86 ? 5.906 6.426 -9.571 1.00 93.75 86 LEU A O 1
ATOM 648 N N . GLU A 1 87 ? 6.873 7.882 -10.985 1.00 95.25 87 GLU A N 1
ATOM 649 C CA . GLU A 1 87 ? 6.823 9.036 -10.087 1.00 95.25 87 GLU A CA 1
ATOM 650 C C . GLU A 1 87 ? 5.377 9.339 -9.679 1.00 95.25 87 GLU A C 1
ATOM 652 O O . GLU A 1 87 ? 5.078 9.394 -8.486 1.00 95.25 87 GLU A O 1
ATOM 657 N N . ALA A 1 88 ? 4.446 9.371 -10.638 1.00 95.31 88 ALA A N 1
ATOM 658 C CA . ALA A 1 88 ? 3.026 9.542 -10.343 1.00 95.31 88 ALA A CA 1
ATOM 659 C C . ALA A 1 88 ? 2.477 8.453 -9.399 1.00 95.31 88 ALA A C 1
ATOM 661 O O . ALA A 1 88 ? 1.730 8.761 -8.472 1.00 95.31 88 ALA A O 1
ATOM 662 N N . LEU A 1 89 ? 2.844 7.177 -9.584 1.00 95.94 89 LEU A N 1
ATOM 663 C CA . LEU A 1 89 ? 2.432 6.094 -8.679 1.00 95.94 89 LEU A CA 1
ATOM 664 C C . LEU A 1 89 ? 2.929 6.325 -7.244 1.00 95.94 89 LEU A C 1
ATOM 666 O O . LEU A 1 89 ? 2.164 6.176 -6.287 1.00 95.94 89 LEU A O 1
ATOM 670 N N . VAL A 1 90 ? 4.199 6.703 -7.097 1.00 97.25 90 VAL A N 1
ATOM 671 C CA . VAL A 1 90 ? 4.825 7.003 -5.803 1.00 97.25 90 VAL A CA 1
ATOM 672 C C . VAL A 1 90 ? 4.135 8.190 -5.130 1.00 97.25 90 VAL A C 1
ATOM 674 O O . VAL A 1 90 ? 3.803 8.124 -3.942 1.00 97.25 90 VAL A O 1
ATOM 677 N N . GLU A 1 91 ? 3.903 9.273 -5.868 1.00 97.25 91 GLU A N 1
ATOM 678 C CA . GLU A 1 91 ? 3.260 10.479 -5.350 1.00 97.25 91 GLU A CA 1
ATOM 679 C C . GLU A 1 91 ? 1.823 10.215 -4.908 1.00 97.25 91 GLU A C 1
ATOM 681 O O . GLU A 1 91 ? 1.452 10.578 -3.789 1.00 97.25 91 GLU A O 1
ATOM 686 N N . ILE A 1 92 ? 1.040 9.509 -5.727 1.00 96.81 92 ILE A N 1
ATOM 687 C CA . ILE A 1 92 ? -0.341 9.138 -5.402 1.00 96.81 92 ILE A CA 1
ATOM 688 C C . ILE A 1 92 ? -0.383 8.305 -4.116 1.00 96.81 92 ILE A C 1
ATOM 690 O O . ILE A 1 92 ? -1.196 8.576 -3.228 1.00 96.81 92 ILE A O 1
ATOM 694 N N . ASN A 1 93 ? 0.513 7.326 -3.969 1.00 97.69 93 ASN A N 1
ATOM 695 C CA . ASN A 1 93 ? 0.604 6.524 -2.750 1.00 97.69 93 ASN A CA 1
ATOM 696 C C . ASN A 1 93 ? 0.891 7.383 -1.514 1.00 97.69 93 ASN A C 1
ATOM 698 O O . ASN A 1 93 ? 0.215 7.248 -0.488 1.00 97.69 93 ASN A O 1
ATOM 702 N N . ARG A 1 94 ? 1.867 8.292 -1.607 1.00 96.50 94 ARG A N 1
ATOM 703 C CA . ARG A 1 94 ? 2.233 9.203 -0.512 1.00 96.50 94 ARG A CA 1
ATOM 704 C C . ARG A 1 94 ? 1.092 10.149 -0.157 1.00 96.50 94 ARG A C 1
ATOM 706 O O . ARG A 1 94 ? 0.814 10.355 1.026 1.00 96.50 94 ARG A O 1
ATOM 713 N N . GLU A 1 95 ? 0.415 10.703 -1.156 1.00 95.19 95 GLU A N 1
ATOM 714 C CA . GLU A 1 95 ? -0.696 11.626 -0.955 1.00 95.19 95 GLU A CA 1
ATOM 715 C C . GLU A 1 95 ? -1.876 10.931 -0.265 1.00 95.19 95 GLU A C 1
ATOM 717 O O . GL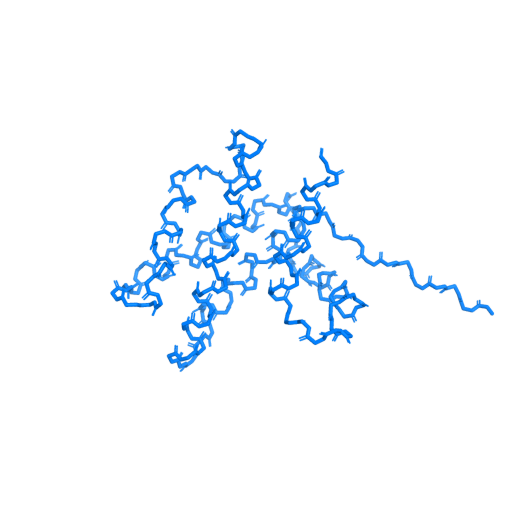U A 1 95 ? -2.360 11.405 0.766 1.00 95.19 95 GLU A O 1
ATOM 722 N N . VAL A 1 96 ? -2.303 9.774 -0.776 1.00 95.00 96 VAL A N 1
ATOM 723 C CA . VAL A 1 96 ? -3.422 9.012 -0.204 1.00 95.00 96 VAL A CA 1
ATOM 724 C C . VAL A 1 96 ? -3.070 8.531 1.206 1.00 95.00 96 VAL A C 1
ATOM 726 O O . VAL A 1 96 ? -3.883 8.674 2.121 1.00 95.00 96 VAL A O 1
ATOM 729 N N . SER A 1 97 ? -1.838 8.052 1.423 1.00 95.69 97 SER A N 1
ATOM 730 C CA . SER A 1 97 ? -1.336 7.699 2.757 1.00 95.69 97 SER A CA 1
ATOM 731 C C . SER A 1 97 ? -1.478 8.870 3.733 1.00 95.69 97 SER A C 1
ATOM 733 O O . SER A 1 97 ? -2.064 8.715 4.805 1.00 95.69 97 SER A O 1
ATOM 735 N N . LYS A 1 98 ? -1.025 10.066 3.336 1.00 93.94 98 LYS A N 1
ATOM 736 C CA . LYS A 1 98 ? -1.101 11.290 4.144 1.00 93.94 98 LYS A CA 1
ATOM 737 C C . LYS A 1 98 ? -2.541 11.706 4.453 1.00 93.94 98 LYS A C 1
ATOM 739 O O . LYS A 1 98 ? -2.816 12.114 5.579 1.00 93.94 98 LYS A O 1
ATOM 744 N N . ARG A 1 99 ? -3.473 11.601 3.497 1.00 92.88 99 ARG A N 1
ATOM 745 C CA . ARG A 1 99 ? -4.897 11.912 3.740 1.00 92.88 99 ARG A CA 1
ATOM 746 C C . ARG A 1 99 ? -5.497 10.992 4.808 1.00 92.88 99 ARG A C 1
ATOM 748 O O . ARG A 1 99 ? -6.173 11.460 5.726 1.00 92.88 99 ARG A O 1
ATOM 755 N N . LEU A 1 100 ? -5.168 9.702 4.754 1.00 91.94 100 LEU A N 1
ATOM 756 C CA . LEU A 1 100 ? -5.674 8.687 5.682 1.00 91.94 100 LEU A CA 1
ATOM 757 C C . LEU A 1 100 ? -5.140 8.827 7.113 1.00 91.94 100 LEU A C 1
ATOM 759 O O . LEU A 1 100 ? -5.779 8.341 8.051 1.00 91.94 100 LEU A O 1
ATOM 763 N N . THR A 1 101 ? -4.003 9.501 7.325 1.00 90.88 101 THR A N 1
ATOM 764 C CA . THR A 1 101 ? -3.506 9.736 8.690 1.00 90.88 101 THR A CA 1
ATOM 765 C C . THR A 1 101 ? -4.326 10.777 9.456 1.00 90.88 101 THR A C 1
ATOM 767 O O . THR A 1 101 ? -4.178 10.874 10.679 1.00 90.88 101 THR A O 1
ATOM 770 N N . SER A 1 102 ? -5.203 11.531 8.776 1.00 83.12 102 SER A N 1
ATOM 771 C CA . SER A 1 102 ? -6.039 12.591 9.360 1.00 83.12 102 SER A CA 1
ATOM 772 C C . SER A 1 102 ? -5.223 13.595 10.187 1.00 83.12 102 SER A C 1
ATOM 774 O O . SER A 1 102 ? -5.604 13.971 11.291 1.00 83.12 102 SER A O 1
ATOM 776 N N . GLY A 1 103 ? -4.047 13.981 9.679 1.00 82.50 103 GLY A N 1
ATOM 777 C CA . GLY A 1 103 ? -3.142 14.934 10.332 1.00 82.50 103 GLY A CA 1
ATOM 778 C C . GLY A 1 103 ? -2.197 14.322 11.371 1.00 82.50 103 GLY A C 1
ATOM 779 O O . GLY A 1 103 ? -1.299 15.009 11.854 1.00 82.50 103 GLY A O 1
ATOM 780 N N . ARG A 1 104 ? -2.328 13.028 11.691 1.00 89.44 104 ARG A N 1
ATOM 781 C CA . ARG A 1 104 ? -1.341 12.323 12.521 1.00 89.44 104 ARG A CA 1
ATOM 782 C C . ARG A 1 104 ? -0.052 12.091 11.736 1.00 89.44 104 ARG A C 1
ATOM 784 O O . ARG A 1 104 ? -0.070 11.878 10.522 1.00 89.44 104 ARG A O 1
ATOM 791 N N . ALA A 1 105 ? 1.074 12.094 12.442 1.00 90.94 105 ALA A N 1
ATOM 792 C CA . ALA A 1 105 ? 2.365 11.791 11.843 1.00 90.94 105 ALA A CA 1
ATOM 793 C C . ALA A 1 105 ? 2.406 10.331 11.352 1.00 90.94 105 ALA A C 1
ATOM 795 O O . ALA A 1 105 ? 1.993 9.409 12.059 1.00 90.94 105 ALA A O 1
ATOM 796 N N . LEU A 1 106 ? 2.932 10.122 10.145 1.00 94.00 106 LEU A N 1
ATOM 797 C CA . LEU A 1 106 ? 3.070 8.800 9.534 1.00 94.00 106 LEU A CA 1
ATOM 798 C C . LEU A 1 106 ? 4.078 7.873 10.255 1.00 94.00 106 LEU A C 1
ATOM 800 O O . LEU A 1 106 ? 3.766 6.689 10.390 1.00 94.00 106 LEU A O 1
ATOM 804 N N . PRO A 1 107 ? 5.241 8.338 10.769 1.00 95.56 107 PRO A N 1
ATOM 805 C CA . PRO A 1 107 ? 6.218 7.435 11.387 1.00 95.56 107 PRO A CA 1
ATOM 806 C C . PRO A 1 107 ? 5.679 6.638 12.593 1.00 95.56 107 PRO A C 1
ATOM 808 O O . PRO A 1 107 ? 5.881 5.424 12.622 1.00 95.56 107 PRO A O 1
ATOM 811 N N . PRO A 1 108 ? 4.916 7.228 13.539 1.00 94.56 108 PRO A N 1
ATOM 812 C CA . PRO A 1 108 ? 4.256 6.455 14.595 1.00 94.56 108 PRO A CA 1
ATOM 813 C C . PRO A 1 108 ? 3.261 5.407 14.076 1.00 94.56 108 PRO A C 1
ATOM 815 O O . PRO A 1 108 ? 3.170 4.318 14.642 1.00 94.56 108 PRO A O 1
ATOM 818 N N . ILE A 1 109 ? 2.527 5.704 12.996 1.00 95.12 109 ILE A N 1
ATOM 819 C CA . ILE A 1 109 ? 1.590 4.752 12.379 1.00 95.12 109 ILE A CA 1
ATOM 820 C C . ILE A 1 109 ? 2.359 3.574 11.773 1.00 95.12 109 ILE A C 1
ATOM 822 O O . ILE A 1 109 ? 2.015 2.424 12.044 1.00 95.12 109 ILE A O 1
ATOM 826 N N . ARG A 1 110 ? 3.446 3.840 11.035 1.00 96.12 110 ARG A N 1
ATOM 827 C CA . ARG A 1 110 ? 4.331 2.792 10.496 1.00 96.12 110 ARG A CA 1
ATOM 828 C C . ARG A 1 110 ? 4.953 1.952 11.606 1.00 96.12 110 ARG A C 1
ATOM 830 O O . ARG A 1 110 ? 4.996 0.731 11.497 1.00 96.12 110 ARG A O 1
ATOM 837 N N . GLN A 1 111 ? 5.376 2.571 12.707 1.00 95.44 111 GLN A N 1
ATOM 838 C CA . GLN A 1 111 ? 5.925 1.832 13.842 1.00 95.44 111 GLN A CA 1
ATOM 839 C C . GLN A 1 111 ? 4.881 0.908 14.479 1.00 95.44 111 GLN A C 1
ATOM 841 O O . GLN A 1 111 ? 5.167 -0.261 14.731 1.00 95.44 111 GLN A O 1
ATOM 846 N N . ARG A 1 112 ? 3.652 1.393 14.692 1.00 95.06 112 ARG A N 1
ATOM 847 C CA . ARG A 1 112 ? 2.535 0.557 15.165 1.00 95.06 112 ARG A CA 1
ATOM 848 C C . ARG A 1 112 ? 2.248 -0.591 14.202 1.00 95.06 112 ARG A C 1
ATOM 850 O O . ARG A 1 112 ? 2.030 -1.712 14.651 1.00 95.06 112 ARG A O 1
ATOM 857 N N . ALA A 1 113 ? 2.277 -0.328 12.897 1.00 95.94 113 ALA A N 1
ATOM 858 C CA . ALA A 1 113 ? 2.088 -1.346 11.872 1.00 95.94 113 ALA A CA 1
ATOM 859 C C . ALA A 1 113 ? 3.166 -2.437 11.935 1.00 95.94 113 ALA A C 1
ATOM 861 O O . ALA A 1 113 ? 2.838 -3.622 11.939 1.00 95.94 113 ALA A O 1
ATOM 862 N N . LYS A 1 114 ? 4.434 -2.042 12.088 1.00 95.62 114 LYS A N 1
ATOM 863 C CA . LYS A 1 114 ? 5.563 -2.965 12.265 1.00 95.62 114 LYS A CA 1
ATOM 864 C C . LYS A 1 114 ? 5.432 -3.802 13.535 1.00 95.62 114 LYS A C 1
ATOM 866 O O . LYS A 1 114 ? 5.640 -5.008 13.467 1.00 95.62 114 LYS A O 1
ATOM 871 N N . LEU A 1 115 ? 5.044 -3.206 14.663 1.00 94.88 115 LEU A N 1
ATOM 872 C CA . LEU A 1 115 ? 4.810 -3.941 15.915 1.00 94.88 115 LEU A CA 1
ATOM 873 C C . LEU A 1 115 ? 3.667 -4.955 15.768 1.00 94.88 115 LEU A C 1
ATOM 875 O O . LEU A 1 115 ? 3.832 -6.132 16.074 1.00 94.88 115 LEU A O 1
ATOM 879 N N . ALA A 1 116 ? 2.535 -4.529 15.205 1.00 94.19 116 ALA A N 1
ATOM 880 C CA . ALA A 1 116 ? 1.397 -5.406 14.957 1.00 94.19 116 ALA A CA 1
ATOM 881 C C . ALA A 1 116 ? 1.755 -6.586 14.032 1.00 94.19 116 ALA A C 1
ATOM 883 O O . ALA A 1 116 ? 1.323 -7.717 14.267 1.00 94.19 116 ALA A O 1
ATOM 884 N N . TRP A 1 117 ? 2.572 -6.335 13.006 1.00 96.00 117 TRP A N 1
ATOM 885 C CA . TRP A 1 117 ? 3.108 -7.370 12.127 1.00 96.00 117 TRP A CA 1
ATOM 886 C C . TRP A 1 117 ? 4.090 -8.299 12.848 1.00 96.00 117 TRP A C 1
ATOM 888 O O . TRP A 1 117 ? 4.013 -9.510 12.666 1.00 96.00 117 TRP A O 1
ATOM 898 N N . GLN A 1 118 ? 4.986 -7.781 13.688 1.00 94.31 118 GLN A N 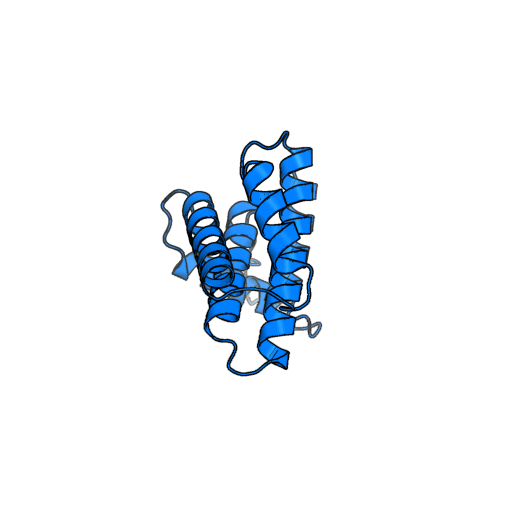1
ATOM 899 C CA . GLN A 1 118 ? 5.915 -8.607 14.467 1.00 94.31 118 GLN A CA 1
ATOM 900 C C . GLN A 1 118 ? 5.182 -9.581 15.395 1.00 94.31 118 GLN A C 1
ATOM 902 O O . GLN A 1 118 ? 5.623 -10.716 15.548 1.00 94.31 118 GLN A O 1
ATOM 907 N N . GLU A 1 119 ? 4.052 -9.158 15.961 1.00 90.31 119 GLU A N 1
ATOM 908 C CA . GLU A 1 119 ? 3.211 -9.987 16.826 1.00 90.31 119 GLU A CA 1
ATOM 909 C C . GLU A 1 119 ? 2.381 -11.016 16.042 1.00 90.31 119 GLU A C 1
ATOM 911 O O . GLU A 1 119 ? 2.218 -12.150 16.489 1.00 90.31 119 GLU A O 1
ATOM 916 N N . ARG A 1 120 ? 1.814 -10.631 14.888 1.00 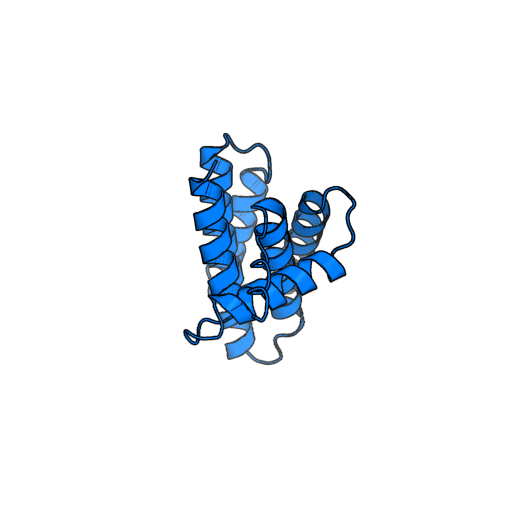89.75 120 ARG A N 1
ATOM 917 C CA . ARG A 1 120 ? 0.723 -11.392 14.238 1.00 89.75 120 ARG A CA 1
ATOM 918 C C . ARG A 1 120 ? 1.018 -11.890 12.826 1.00 89.75 120 ARG A C 1
ATOM 920 O O . ARG A 1 120 ? 0.277 -12.729 12.323 1.00 89.75 120 ARG A O 1
ATOM 927 N N . GLY A 1 121 ? 2.035 -11.357 12.162 1.00 88.88 121 GLY A N 1
ATOM 928 C CA . GLY A 1 121 ? 2.399 -11.684 10.781 1.00 88.88 121 GLY A CA 1
ATOM 929 C C . GLY A 1 121 ? 3.735 -12.408 10.679 1.00 88.88 121 GLY A C 1
ATOM 930 O O . GLY A 1 121 ? 3.799 -13.514 10.143 1.00 88.88 121 GLY A O 1
ATOM 931 N N . ARG A 1 122 ? 4.789 -11.819 11.254 1.00 90.88 122 ARG A N 1
ATOM 932 C CA . ARG A 1 122 ? 6.160 -12.345 11.234 1.00 90.88 122 ARG A CA 1
ATOM 933 C C . ARG A 1 122 ? 6.278 -13.796 11.725 1.00 90.88 122 ARG A C 1
ATOM 935 O O . ARG A 1 122 ? 6.999 -14.542 11.065 1.00 90.88 122 ARG A O 1
ATOM 942 N N . PRO A 1 123 ? 5.581 -14.249 12.791 1.00 90.62 123 PRO A N 1
ATOM 943 C CA . PRO A 1 123 ? 5.662 -15.643 13.243 1.00 90.62 123 PRO A CA 1
ATOM 944 C C . PRO A 1 123 ? 5.217 -16.668 12.191 1.00 90.62 123 PRO A C 1
ATOM 946 O O . PRO A 1 123 ? 5.614 -17.825 12.259 1.00 90.62 123 PRO A O 1
ATOM 949 N N . TYR A 1 124 ? 4.429 -16.239 11.202 1.00 88.81 124 TYR A N 1
ATOM 950 C CA . TYR A 1 124 ? 3.940 -17.071 10.102 1.00 88.81 124 TYR A CA 1
ATOM 951 C C . TYR A 1 124 ? 4.722 -16.855 8.794 1.00 88.81 124 TYR A C 1
ATOM 953 O O . TYR A 1 124 ? 4.293 -17.319 7.741 1.00 88.81 124 TYR A O 1
ATOM 961 N N . GLY A 1 125 ? 5.840 -16.118 8.831 1.00 91.38 125 GLY A N 1
ATOM 962 C CA . GLY A 1 125 ? 6.692 -15.867 7.663 1.00 91.38 125 GLY A CA 1
ATOM 963 C C . GLY A 1 125 ? 6.073 -14.957 6.595 1.00 91.38 125 GLY A C 1
ATOM 964 O O . GLY A 1 125 ? 6.564 -14.915 5.470 1.00 91.38 125 GLY A O 1
ATOM 965 N N . VAL A 1 126 ? 4.995 -14.233 6.912 1.00 92.31 126 VAL A N 1
ATOM 966 C CA . VAL A 1 126 ? 4.330 -13.336 5.956 1.00 92.31 126 VAL A CA 1
ATOM 967 C C . VAL A 1 126 ? 5.099 -12.008 5.879 1.00 92.31 126 VAL A C 1
ATOM 969 O O . VAL A 1 126 ? 5.292 -11.392 6.928 1.00 92.31 126 VAL A O 1
ATOM 972 N N . PRO A 1 127 ? 5.505 -11.528 4.686 1.00 95.00 127 PRO A N 1
ATOM 973 C CA . PRO A 1 127 ? 6.080 -10.189 4.509 1.00 95.00 127 PRO A CA 1
ATOM 974 C C . PRO A 1 127 ? 5.141 -9.076 4.991 1.00 95.00 127 PRO A C 1
ATOM 97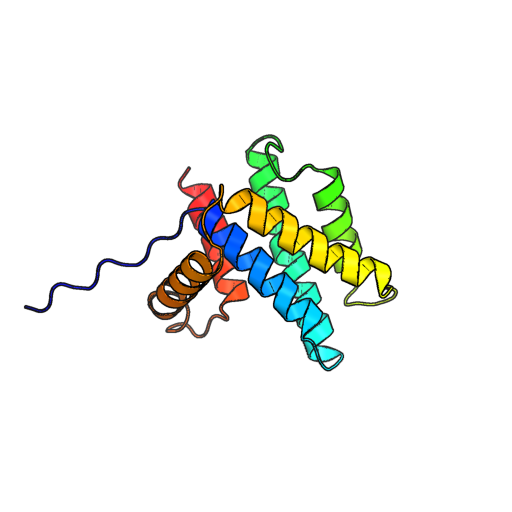6 O O . PRO A 1 127 ? 3.917 -9.242 4.951 1.00 95.00 127 PRO A O 1
ATOM 979 N N . LEU A 1 128 ? 5.698 -7.948 5.441 1.00 95.88 128 LEU A N 1
ATOM 980 C CA . LEU A 1 128 ? 4.931 -6.851 6.041 1.00 95.88 128 LEU A CA 1
ATOM 981 C C . LEU A 1 128 ? 3.849 -6.328 5.088 1.00 95.88 128 LEU A C 1
ATOM 983 O O . LEU A 1 128 ? 2.700 -6.168 5.490 1.00 95.88 128 LEU A O 1
ATOM 987 N N . GLU A 1 129 ? 4.188 -6.127 3.821 1.00 95.31 129 GLU A N 1
ATOM 988 C CA . GLU A 1 129 ? 3.328 -5.522 2.802 1.00 95.31 129 GLU A CA 1
ATOM 989 C C . GLU A 1 129 ? 2.119 -6.423 2.522 1.00 95.31 129 GLU A C 1
ATOM 991 O O . GLU A 1 129 ? 0.967 -5.984 2.520 1.00 95.31 129 GLU A O 1
ATOM 996 N N . ARG A 1 130 ? 2.368 -7.731 2.376 1.00 95.38 130 ARG A N 1
ATOM 997 C CA . ARG A 1 130 ? 1.310 -8.739 2.194 1.00 95.38 130 ARG A CA 1
ATOM 998 C C . ARG A 1 130 ? 0.428 -8.858 3.432 1.00 95.38 130 ARG A C 1
ATOM 1000 O O . ARG A 1 130 ? -0.786 -9.024 3.310 1.00 95.38 130 ARG A O 1
ATOM 1007 N N . TRP A 1 131 ? 1.027 -8.776 4.617 1.00 97.31 131 TRP A N 1
ATOM 1008 C CA . TRP A 1 131 ? 0.287 -8.804 5.871 1.00 97.31 131 TRP A CA 1
ATOM 1009 C C . TRP A 1 131 ? -0.601 -7.564 6.035 1.00 97.31 131 TRP A C 1
ATOM 1011 O O . TRP A 1 131 ? -1.753 -7.704 6.438 1.00 97.31 131 TRP A O 1
ATOM 1021 N N . LEU A 1 132 ? -0.117 -6.373 5.667 1.00 97.50 132 LEU A N 1
ATOM 1022 C CA . LEU A 1 132 ? -0.892 -5.132 5.725 1.00 97.50 132 LEU A CA 1
ATOM 1023 C C . LEU A 1 132 ? -2.103 -5.164 4.793 1.00 97.50 132 LEU A C 1
ATOM 1025 O O . LEU A 1 132 ? -3.189 -4.780 5.220 1.00 97.50 132 LEU A O 1
ATOM 1029 N N . ILE A 1 133 ? -1.949 -5.687 3.572 1.00 97.06 133 ILE A N 1
ATOM 1030 C CA . ILE A 1 133 ? -3.076 -5.895 2.648 1.00 97.06 133 ILE A CA 1
ATOM 1031 C C . ILE A 1 133 ? -4.138 -6.791 3.302 1.00 97.06 133 ILE A C 1
ATOM 1033 O O . ILE A 1 133 ? -5.310 -6.424 3.353 1.00 97.06 133 ILE A O 1
ATOM 1037 N N . ALA A 1 134 ? -3.739 -7.932 3.872 1.00 95.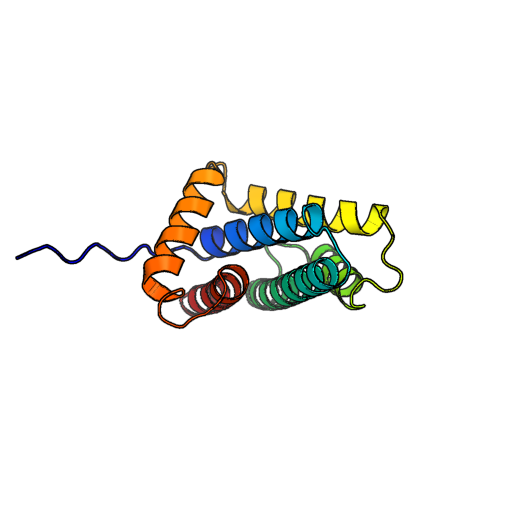50 134 ALA A N 1
ATOM 1038 C CA . ALA A 1 134 ? -4.671 -8.825 4.561 1.00 95.50 134 ALA A CA 1
ATOM 1039 C C . ALA A 1 134 ? -5.322 -8.169 5.795 1.00 95.50 134 ALA A C 1
ATOM 1041 O O . ALA A 1 134 ? -6.497 -8.409 6.088 1.00 95.50 134 ALA A O 1
ATOM 1042 N N . GLU A 1 135 ? -4.588 -7.324 6.524 1.00 95.38 135 GLU A N 1
ATOM 1043 C CA . GLU A 1 135 ? -5.130 -6.584 7.662 1.00 95.38 135 GLU A CA 1
ATOM 1044 C C . GLU A 1 135 ? -6.158 -5.536 7.213 1.00 95.38 135 GLU A C 1
ATOM 1046 O O . GLU A 1 135 ? -7.208 -5.436 7.845 1.00 95.38 135 GLU A O 1
ATOM 1051 N N . MET A 1 136 ? -5.941 -4.833 6.094 1.00 95.25 136 MET A N 1
ATOM 1052 C CA . MET A 1 136 ? -6.946 -3.932 5.509 1.00 95.25 136 MET A CA 1
ATOM 1053 C C . MET A 1 136 ? -8.256 -4.673 5.232 1.00 95.25 136 MET A C 1
ATOM 1055 O O . MET A 1 136 ? -9.330 -4.205 5.607 1.00 95.25 136 MET A O 1
ATOM 1059 N N . GLU A 1 137 ? -8.184 -5.858 4.621 1.00 93.50 137 GLU A N 1
ATOM 1060 C CA . GLU A 1 137 ? -9.373 -6.668 4.346 1.00 93.50 137 GLU A CA 1
ATOM 1061 C C . GLU A 1 137 ? -10.084 -7.116 5.623 1.00 93.50 137 GLU A C 1
ATOM 1063 O O . GLU A 1 137 ? -11.315 -7.154 5.664 1.00 93.50 137 GLU A O 1
ATOM 1068 N N . ARG A 1 138 ? -9.318 -7.458 6.665 1.00 92.88 138 ARG A N 1
ATOM 1069 C CA . ARG A 1 138 ? -9.854 -7.846 7.972 1.00 92.88 138 ARG A CA 1
ATOM 1070 C C . ARG A 1 138 ? -10.584 -6.680 8.634 1.00 92.88 138 ARG A C 1
ATOM 1072 O O . ARG A 1 138 ? -11.712 -6.861 9.081 1.00 92.88 138 ARG A O 1
ATOM 1079 N N . GLN A 1 139 ? -9.970 -5.496 8.662 1.00 92.06 139 GLN A N 1
ATOM 1080 C CA . GLN A 1 139 ? -10.567 -4.299 9.257 1.00 92.06 139 GLN A CA 1
ATOM 1081 C C . GLN A 1 139 ? -11.784 -3.817 8.458 1.00 92.06 139 GLN A C 1
ATOM 1083 O O . GLN A 1 139 ? -12.772 -3.393 9.047 1.00 92.06 139 GLN A O 1
ATOM 1088 N N . ALA A 1 140 ? -11.765 -3.937 7.128 1.00 89.94 140 ALA A N 1
ATOM 1089 C CA . ALA A 1 140 ? -12.901 -3.571 6.286 1.00 89.94 140 ALA A CA 1
ATOM 1090 C C . ALA A 1 140 ? -14.132 -4.472 6.480 1.00 89.94 140 ALA A C 1
ATOM 1092 O O . ALA A 1 140 ? -15.234 -4.016 6.221 1.00 89.94 140 ALA A O 1
ATOM 1093 N N . LYS A 1 141 ? -13.958 -5.727 6.917 1.00 88.00 141 LYS A N 1
ATOM 1094 C CA . LYS A 1 141 ? -15.067 -6.646 7.243 1.00 88.00 141 LYS A CA 1
ATOM 1095 C C . LYS A 1 141 ? -15.625 -6.452 8.656 1.00 88.00 141 LYS A C 1
ATOM 1097 O O . LYS A 1 141 ? -16.687 -6.981 8.960 1.00 88.00 141 LYS A O 1
ATOM 1102 N N . ALA A 1 142 ? -14.877 -5.783 9.531 1.00 81.19 142 ALA A N 1
ATOM 1103 C CA . ALA A 1 142 ? -15.277 -5.532 10.914 1.00 81.19 142 ALA A CA 1
ATOM 1104 C C . ALA A 1 142 ? -16.156 -4.274 11.071 1.00 81.19 142 ALA A C 1
ATOM 1106 O O . ALA A 1 142 ? -16.615 -3.995 12.179 1.00 81.19 142 ALA A O 1
ATOM 1107 N N . HIS A 1 143 ? -16.366 -3.530 9.982 1.00 58.66 143 HIS A N 1
ATOM 1108 C CA . HIS A 1 143 ? -17.175 -2.317 9.876 1.00 58.66 143 HIS A CA 1
ATOM 1109 C C . HIS A 1 143 ? -18.269 -2.509 8.829 1.00 58.66 143 HIS A C 1
ATOM 1111 O O . HIS A 1 143 ? -19.331 -1.877 9.002 1.00 58.66 143 HIS A O 1
#

Sequence (143 aa):
MESAPIPVRLTLNESTAAALAEAADDLCSACDTDHFVAALDINHRLWLTLSRIASAKAWLDPNRHLADFVVSASRTAGRGLSDDKLEALVEINREVSKRLTSGRALPPIRQRAKLAWQERGRPYGVPLERWLIAEMERQAKAH